Protein AF-A0A2M8EK63-F1 (afdb_monomer_lite)

InterPro domains:
  IPR055776 Domain of unknown function DUF7352 [PF24043] (1-74)

Foldseek 3Di:
DDKDKDKDFDPPDQKDKDWAFPPKDFAAWDDDPNTIITITTHDPPGGTDIDMDGDDDVPRDDPDDPVVDDDGYD

Organism: NCBI:txid1975078

Secondary structure (DSSP, 8-state):
---EEEEEE--SSSEEEEEEETT-EEEEEEEETTEEEEEEEE-TTSPEEEEEEE---TT----S-TTT------

Sequence (74 aa):
MSKRIYKYAVPGEDYFSLELPRGAKILTVQVQDDEPQIWALVNPENPTELRSFHLAGTGHPIEETEEDLNYIGT

Radius of gyration: 13.02 Å; chains: 1; bounding box: 30×20×34 Å

pLDDT: mean 95.17, std 5.09, range [64.56, 98.56]

Structure (mmCIF, N/CA/C/O backbone):
data_AF-A0A2M8EK63-F1
#
_entry.id   AF-A0A2M8EK63-F1
#
loop_
_atom_site.group_PDB
_atom_site.id
_atom_site.type_symbol
_atom_site.label_atom_id
_atom_site.label_alt_id
_atom_site.label_comp_id
_atom_site.label_asym_id
_atom_site.label_entity_id
_atom_site.label_seq_id
_atom_site.pdbx_PDB_ins_code
_atom_site.Cartn_x
_atom_site.Cartn_y
_atom_site.Cartn_z
_atom_site.occupancy
_atom_site.B_iso_or_equiv
_atom_site.auth_seq_id
_atom_site.auth_comp_id
_atom_site.auth_asym_id
_atom_site.auth_atom_id
_atom_site.pdbx_PDB_model_num
ATOM 1 N N . MET A 1 1 ? -13.932 -1.925 20.033 1.00 64.56 1 MET A N 1
ATOM 2 C CA . MET A 1 1 ? -12.681 -2.250 19.308 1.00 64.56 1 MET A CA 1
ATOM 3 C C . MET A 1 1 ? -12.763 -3.649 18.689 1.00 64.56 1 MET A C 1
ATOM 5 O O . MET A 1 1 ? -12.211 -4.602 19.233 1.00 64.56 1 MET A O 1
ATOM 9 N N . SER A 1 2 ? -13.464 -3.797 17.562 1.00 88.19 2 SER A N 1
ATOM 10 C CA . SER A 1 2 ? -13.472 -5.045 16.780 1.00 88.19 2 SER A CA 1
ATOM 11 C C . SER A 1 2 ? -12.603 -4.840 15.542 1.00 88.19 2 SER A C 1
ATOM 13 O O . SER A 1 2 ? -12.977 -4.086 14.645 1.00 88.19 2 SER A O 1
ATOM 15 N N . LYS A 1 3 ? -11.420 -5.467 15.512 1.00 96.12 3 LYS A N 1
ATOM 16 C CA . LYS A 1 3 ? -10.562 -5.416 14.324 1.00 96.12 3 LYS A CA 1
ATOM 17 C C . LYS A 1 3 ? -11.183 -6.246 13.202 1.00 96.12 3 LYS A C 1
ATOM 19 O O . LYS A 1 3 ? -11.700 -7.332 13.455 1.00 96.12 3 LYS A O 1
ATOM 24 N N . ARG A 1 4 ? -11.113 -5.742 11.972 1.00 98.06 4 ARG A N 1
ATOM 25 C CA . ARG A 1 4 ? -11.652 -6.386 10.766 1.00 98.06 4 ARG A CA 1
ATOM 26 C C . ARG A 1 4 ? -10.598 -6.407 9.670 1.00 98.06 4 ARG A C 1
ATOM 28 O O . ARG A 1 4 ? -9.707 -5.563 9.662 1.00 98.06 4 ARG A O 1
ATOM 35 N N . ILE A 1 5 ? -10.709 -7.367 8.760 1.00 98.25 5 ILE A N 1
ATOM 36 C CA . ILE A 1 5 ? -9.902 -7.405 7.541 1.00 98.25 5 ILE A CA 1
ATOM 37 C C . ILE A 1 5 ? -10.695 -6.709 6.445 1.00 98.25 5 ILE A C 1
ATOM 39 O O . ILE A 1 5 ? -11.759 -7.205 6.079 1.00 98.25 5 ILE A O 1
ATOM 43 N N . TYR A 1 6 ? -10.186 -5.584 5.950 1.00 98.38 6 TYR A N 1
ATOM 44 C CA . TYR A 1 6 ? -10.718 -4.878 4.783 1.00 98.38 6 TYR A CA 1
ATOM 45 C C . TYR A 1 6 ? -9.717 -4.953 3.629 1.00 98.38 6 TYR A C 1
ATOM 47 O O . TYR A 1 6 ? -8.521 -5.166 3.844 1.00 98.38 6 TYR A O 1
ATOM 55 N N . LYS A 1 7 ? -10.233 -4.781 2.411 1.00 98.00 7 LYS A N 1
ATOM 56 C CA . LYS A 1 7 ? -9.447 -4.669 1.185 1.00 98.00 7 LYS A CA 1
ATOM 57 C C . LYS A 1 7 ? -9.606 -3.278 0.581 1.00 98.00 7 LYS A C 1
ATOM 59 O O . LYS A 1 7 ? -10.663 -2.663 0.730 1.00 98.00 7 LYS A O 1
ATOM 64 N N . TYR A 1 8 ? -8.564 -2.822 -0.093 1.00 98.12 8 TYR A N 1
ATOM 65 C CA . TYR A 1 8 ? -8.487 -1.517 -0.730 1.00 98.12 8 TYR A CA 1
ATOM 66 C C . TYR A 1 8 ? -7.912 -1.702 -2.130 1.00 98.12 8 TYR A C 1
ATOM 68 O O . TYR A 1 8 ? -6.879 -2.354 -2.281 1.00 98.12 8 TYR A O 1
ATOM 76 N N . ALA A 1 9 ? -8.585 -1.148 -3.137 1.00 97.81 9 ALA A N 1
ATOM 77 C CA . ALA A 1 9 ? -8.131 -1.247 -4.516 1.00 97.81 9 ALA A CA 1
ATOM 78 C C . ALA A 1 9 ? -6.788 -0.528 -4.687 1.00 97.81 9 ALA A C 1
ATOM 80 O O . ALA A 1 9 ? -6.591 0.563 -4.144 1.00 97.81 9 ALA A O 1
ATOM 81 N N . VAL A 1 10 ? -5.882 -1.145 -5.440 1.00 97.12 10 VAL A N 1
ATOM 82 C CA . VAL A 1 10 ? -4.642 -0.508 -5.879 1.00 97.12 10 VAL A CA 1
ATOM 83 C C . VAL A 1 10 ? -4.948 0.233 -7.182 1.00 97.12 10 VAL A C 1
ATOM 85 O O . VAL A 1 10 ? -5.301 -0.418 -8.165 1.00 97.12 10 VAL A O 1
ATOM 88 N N . PRO A 1 11 ? -4.867 1.572 -7.217 1.00 94.81 11 PRO A N 1
ATOM 89 C CA . PRO A 1 11 ? -4.961 2.297 -8.474 1.00 94.81 11 PRO A CA 1
ATOM 90 C C . PRO A 1 11 ? -3.746 1.949 -9.346 1.00 94.81 11 PRO A C 1
ATOM 92 O O . PRO A 1 11 ? -2.658 1.699 -8.832 1.00 94.81 11 PRO A O 1
ATOM 95 N N . GLY A 1 12 ? -3.916 1.947 -10.668 1.00 91.56 12 GLY A N 1
ATOM 96 C CA . GLY A 1 12 ? -2.837 1.683 -11.632 1.00 91.56 12 GLY A CA 1
ATOM 97 C C . GLY A 1 12 ? -1.830 2.833 -11.779 1.00 91.56 12 GLY A C 1
ATOM 98 O O . GLY A 1 12 ? -1.383 3.104 -12.889 1.00 91.56 12 GLY A O 1
ATOM 99 N N . GLU A 1 13 ? -1.534 3.542 -10.692 1.00 95.19 13 GLU A N 1
ATOM 100 C CA . GLU A 1 13 ? -0.598 4.665 -10.622 1.00 95.19 13 GLU A CA 1
ATOM 101 C C . GLU A 1 13 ? 0.666 4.222 -9.873 1.00 95.19 13 GLU A C 1
ATOM 103 O O . GLU A 1 13 ? 0.564 3.538 -8.854 1.00 95.19 13 GLU A O 1
ATOM 108 N N . ASP A 1 14 ? 1.847 4.639 -10.340 1.00 94.50 14 ASP A N 1
ATOM 109 C CA . ASP A 1 14 ? 3.127 4.286 -9.701 1.00 94.50 14 ASP A CA 1
ATOM 110 C C . ASP A 1 14 ? 3.191 4.785 -8.250 1.00 94.50 14 ASP A C 1
ATOM 112 O O . ASP A 1 14 ? 3.684 4.096 -7.365 1.00 94.50 14 ASP A O 1
ATOM 116 N N . TYR A 1 15 ? 2.628 5.962 -7.975 1.00 95.56 15 TYR A N 1
ATOM 117 C CA . TYR A 1 15 ? 2.588 6.557 -6.645 1.00 95.56 15 TYR A CA 1
ATOM 118 C C . TYR A 1 15 ? 1.169 6.954 -6.294 1.00 95.56 15 TYR A C 1
ATOM 120 O O . TYR A 1 15 ? 0.560 7.778 -6.973 1.00 95.56 15 TYR A O 1
ATOM 128 N N . PHE A 1 16 ? 0.653 6.416 -5.196 1.00 97.50 16 PHE A N 1
ATOM 129 C CA . PHE A 1 16 ? -0.702 6.718 -4.755 1.00 97.50 16 PHE A CA 1
ATOM 130 C C . PHE A 1 16 ? -0.809 6.746 -3.236 1.00 97.50 16 PHE A C 1
ATOM 132 O O . PHE A 1 16 ? 0.114 6.393 -2.498 1.00 97.50 16 PHE A O 1
ATOM 139 N N . SER A 1 17 ? -1.955 7.206 -2.743 1.00 98.00 17 SER A N 1
ATOM 140 C CA . SER A 1 17 ? -2.269 7.197 -1.319 1.00 98.00 17 SER A CA 1
ATOM 141 C C . SER A 1 17 ? -3.651 6.620 -1.072 1.00 98.00 17 SER A C 1
ATOM 143 O O . SER A 1 17 ? -4.582 6.867 -1.834 1.00 98.00 17 SER A O 1
ATOM 145 N N . LEU A 1 18 ? -3.787 5.875 0.023 1.00 98.19 18 LEU A N 1
ATOM 146 C CA . LEU A 1 18 ? -5.069 5.360 0.497 1.00 98.19 18 LEU A CA 1
ATOM 147 C C . LEU A 1 18 ? -5.400 5.961 1.862 1.00 98.19 18 LEU A C 1
ATOM 149 O O . LEU A 1 18 ? -4.526 6.085 2.723 1.00 98.19 18 LEU A O 1
ATOM 153 N N . GLU A 1 19 ? -6.673 6.283 2.083 1.00 98.31 19 GLU A N 1
ATOM 154 C CA . GLU A 1 19 ? -7.185 6.592 3.417 1.00 98.31 19 GLU A CA 1
ATOM 155 C C . GLU A 1 19 ? -7.420 5.297 4.195 1.00 98.31 19 GLU A C 1
ATOM 157 O O . GLU A 1 19 ? -8.354 4.540 3.917 1.00 98.31 19 GLU A O 1
ATOM 162 N N . LEU A 1 20 ? -6.580 5.039 5.196 1.00 98.19 20 LEU A N 1
ATOM 163 C CA . LEU A 1 20 ? -6.689 3.855 6.045 1.00 98.19 20 LEU A CA 1
ATOM 164 C C . LEU A 1 20 ? -6.997 4.261 7.487 1.00 98.19 20 LEU A C 1
ATOM 166 O O . LEU A 1 20 ? -6.456 5.260 7.962 1.00 98.19 20 LEU A O 1
ATOM 170 N N . PRO A 1 21 ? -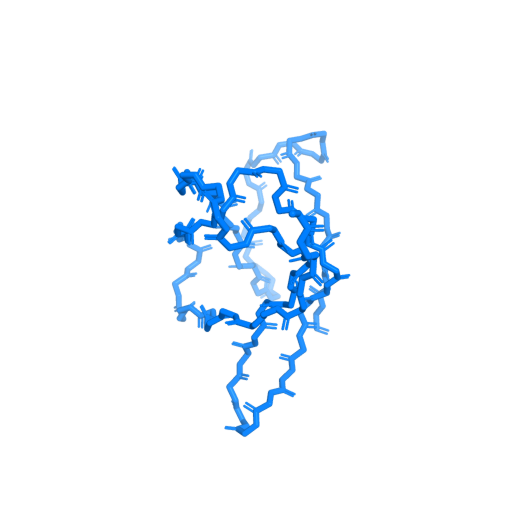7.819 3.496 8.232 1.00 98.25 21 PRO A N 1
ATOM 171 C CA . PRO A 1 21 ? -8.009 3.744 9.655 1.00 98.25 21 PRO A CA 1
ATOM 172 C C . PRO A 1 21 ? -6.671 3.747 10.395 1.00 98.25 21 PRO A C 1
ATOM 174 O O . PRO A 1 21 ? -5.840 2.857 10.189 1.00 98.25 21 PRO A O 1
ATOM 177 N N . ARG A 1 22 ? -6.467 4.719 11.288 1.00 97.81 22 ARG A N 1
ATOM 178 C CA . ARG A 1 22 ? -5.213 4.866 12.032 1.00 97.81 22 ARG A CA 1
ATOM 179 C C . ARG A 1 22 ? -4.821 3.559 12.715 1.00 97.81 22 ARG A C 1
ATOM 181 O O . ARG A 1 22 ? -5.626 2.939 13.418 1.00 97.81 22 ARG A O 1
ATOM 188 N N . GLY A 1 23 ? -3.561 3.167 12.537 1.00 96.81 23 GLY A N 1
ATOM 189 C CA . GLY A 1 23 ? -3.026 1.906 13.058 1.00 96.81 23 GLY A CA 1
ATOM 190 C C . GLY A 1 23 ? -3.419 0.667 12.246 1.00 96.81 2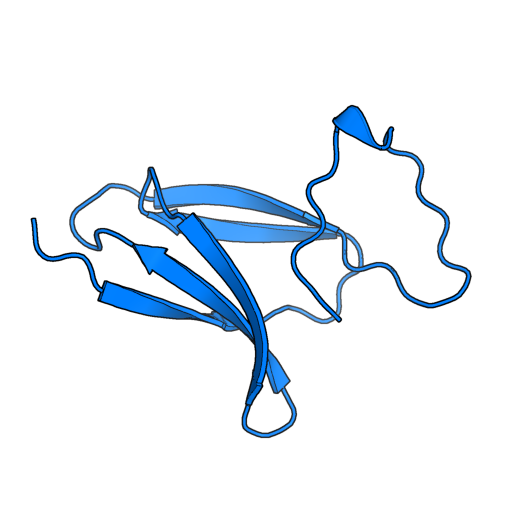3 GLY A C 1
ATOM 191 O O . GLY A 1 23 ? -3.284 -0.450 12.752 1.00 96.81 23 GLY A O 1
ATOM 192 N N . ALA A 1 24 ? -3.910 0.844 11.014 1.00 97.94 24 ALA A N 1
ATOM 193 C CA . ALA A 1 24 ? -4.052 -0.234 10.044 1.00 97.94 24 ALA A CA 1
ATOM 194 C C . ALA A 1 24 ? -2.724 -0.983 9.871 1.00 97.94 24 ALA A C 1
ATOM 196 O O . ALA A 1 24 ? -1.669 -0.375 9.688 1.00 97.94 24 ALA A O 1
ATOM 197 N N . LYS A 1 25 ? -2.783 -2.316 9.910 1.00 97.75 25 LYS A N 1
ATOM 198 C CA . LYS A 1 25 ? -1.648 -3.181 9.583 1.00 97.75 25 LYS A CA 1
ATOM 199 C C . LYS A 1 25 ? -1.843 -3.736 8.178 1.00 97.75 25 LYS A C 1
ATOM 201 O O . LYS A 1 25 ? -2.777 -4.512 7.974 1.00 97.75 25 LYS A O 1
ATOM 206 N N . ILE A 1 26 ? -0.954 -3.377 7.254 1.00 98.19 26 ILE A N 1
ATOM 207 C CA . ILE A 1 26 ? -0.904 -3.986 5.921 1.00 98.19 26 ILE A CA 1
ATOM 208 C C . ILE A 1 26 ? -0.520 -5.459 6.071 1.00 98.19 26 ILE A C 1
ATOM 210 O O . ILE A 1 26 ? 0.385 -5.795 6.838 1.00 98.19 26 ILE A O 1
ATOM 214 N N . LEU A 1 27 ? -1.265 -6.336 5.404 1.00 97.81 27 LEU A N 1
ATOM 215 C CA . LEU A 1 27 ? -1.069 -7.782 5.466 1.00 97.81 27 LEU A CA 1
ATOM 216 C C . LEU A 1 27 ? -0.386 -8.294 4.203 1.00 97.81 27 LEU A C 1
ATOM 218 O O . LEU A 1 27 ? 0.579 -9.042 4.305 1.00 97.81 27 LEU A O 1
ATOM 222 N N . THR A 1 28 ? -0.911 -7.919 3.036 1.00 97.75 28 THR A N 1
ATOM 223 C CA . THR A 1 28 ? -0.434 -8.375 1.726 1.00 97.75 28 THR A CA 1
ATOM 224 C C . THR A 1 28 ? -1.111 -7.574 0.610 1.00 97.75 28 THR A C 1
ATOM 226 O O . THR A 1 28 ? -2.172 -6.981 0.837 1.00 97.75 28 THR A O 1
ATOM 229 N N . VAL A 1 29 ? -0.533 -7.592 -0.589 1.00 97.56 29 VAL A N 1
ATOM 230 C CA . VAL A 1 29 ? -1.242 -7.309 -1.844 1.00 97.56 29 VAL A CA 1
ATOM 231 C C . VAL A 1 29 ? -1.560 -8.632 -2.544 1.00 97.56 29 VAL A C 1
ATOM 233 O O . VAL A 1 29 ? -0.709 -9.515 -2.599 1.00 97.56 29 VAL A O 1
ATOM 236 N N . GLN A 1 30 ? -2.791 -8.805 -3.025 1.00 97.69 30 GLN A N 1
ATOM 237 C CA . GLN A 1 30 ? -3.242 -9.987 -3.773 1.00 97.69 30 GLN A CA 1
ATOM 238 C C . GLN A 1 30 ? -4.238 -9.567 -4.855 1.00 97.69 30 GLN A C 1
ATOM 240 O O . GLN A 1 30 ? -4.955 -8.582 -4.681 1.00 97.69 30 GLN A O 1
ATOM 245 N N . VAL A 1 31 ? -4.334 -10.338 -5.936 1.00 96.69 31 VAL A N 1
ATOM 246 C CA . VAL A 1 31 ? -5.343 -10.125 -6.983 1.00 96.69 31 VAL A CA 1
ATOM 247 C C . VAL A 1 31 ? -6.678 -10.737 -6.555 1.00 96.69 31 VAL A C 1
ATOM 249 O O . VAL A 1 31 ? -6.732 -11.882 -6.103 1.00 96.69 31 VAL A O 1
ATOM 252 N N . GLN A 1 32 ? -7.763 -9.981 -6.704 1.00 96.88 32 GLN A N 1
ATOM 253 C CA . GLN A 1 32 ? -9.127 -10.484 -6.568 1.00 96.88 32 GLN A CA 1
ATOM 254 C C . GLN A 1 32 ? -10.004 -9.881 -7.661 1.00 96.88 32 GLN A C 1
ATOM 256 O O . GLN A 1 32 ? -10.018 -8.667 -7.824 1.00 96.88 32 GLN A O 1
ATOM 261 N N . ASP A 1 33 ? -10.760 -10.735 -8.354 1.00 95.62 33 ASP A N 1
ATOM 262 C CA . ASP A 1 33 ? -11.596 -10.344 -9.497 1.00 95.62 33 ASP A CA 1
ATOM 263 C C . ASP A 1 33 ? -10.783 -9.590 -10.569 1.00 95.62 33 ASP A C 1
ATOM 265 O O . ASP A 1 33 ? -11.198 -8.544 -11.050 1.00 95.62 33 ASP A O 1
ATOM 269 N N . ASP A 1 34 ? -9.590 -10.117 -10.882 1.00 95.19 34 ASP A N 1
ATOM 270 C CA . ASP A 1 34 ? -8.599 -9.556 -11.818 1.00 95.19 34 ASP A CA 1
ATOM 271 C C . ASP A 1 34 ? -8.021 -8.177 -11.441 1.00 95.19 34 ASP A C 1
ATOM 273 O O . ASP A 1 34 ? -7.208 -7.625 -12.179 1.00 95.19 34 ASP A O 1
ATOM 277 N N . GLU A 1 35 ? -8.339 -7.664 -10.249 1.00 96.25 35 GLU A N 1
ATOM 278 C CA . GLU A 1 35 ? -7.873 -6.364 -9.763 1.00 96.25 35 GLU A CA 1
ATOM 279 C C . GLU A 1 35 ? -6.951 -6.511 -8.534 1.00 96.25 35 GLU A C 1
ATOM 281 O O . GLU A 1 35 ? -7.294 -7.228 -7.582 1.00 96.25 35 GLU A O 1
ATOM 286 N N . PRO A 1 36 ? -5.792 -5.829 -8.483 1.00 96.88 36 PRO A N 1
ATOM 287 C CA . PRO A 1 36 ? -4.911 -5.843 -7.318 1.00 96.88 36 PRO A CA 1
ATOM 288 C C . PRO A 1 36 ? -5.555 -5.164 -6.097 1.00 96.88 36 PRO A C 1
ATOM 290 O O . PRO A 1 36 ? -6.106 -4.063 -6.167 1.00 96.88 36 PRO A O 1
ATOM 293 N N . GLN A 1 37 ? -5.465 -5.825 -4.943 1.00 98.12 37 GLN A N 1
ATOM 294 C CA . GLN A 1 37 ? -6.044 -5.380 -3.676 1.00 98.12 37 GLN A CA 1
ATOM 295 C C . GLN A 1 37 ? -5.007 -5.403 -2.556 1.00 98.12 37 GLN A C 1
ATOM 297 O O . GLN A 1 37 ? -4.362 -6.425 -2.316 1.00 98.12 37 GLN A O 1
ATOM 302 N N . ILE A 1 38 ? -4.922 -4.319 -1.789 1.00 98.38 38 ILE A N 1
ATOM 303 C CA . ILE A 1 38 ? -4.213 -4.285 -0.508 1.00 98.38 38 ILE A CA 1
ATOM 304 C C . ILE A 1 38 ? -5.155 -4.772 0.590 1.00 98.38 38 ILE A C 1
ATOM 306 O O . ILE A 1 38 ? -6.216 -4.192 0.823 1.00 98.38 38 ILE A O 1
ATOM 310 N N . TRP A 1 39 ? -4.744 -5.809 1.311 1.00 98.50 39 TRP A N 1
ATOM 311 C CA . TRP A 1 39 ? -5.457 -6.342 2.467 1.00 98.50 39 TRP A CA 1
ATOM 312 C C . TRP A 1 39 ? -4.868 -5.778 3.757 1.00 98.50 39 TRP A C 1
ATOM 314 O O . TRP A 1 39 ? -3.652 -5.822 3.966 1.00 98.50 39 TRP A O 1
ATOM 324 N N . ALA A 1 40 ? -5.721 -5.284 4.654 1.00 98.56 40 ALA A N 1
ATOM 325 C CA . ALA A 1 40 ? -5.286 -4.701 5.919 1.00 98.56 40 ALA A CA 1
ATOM 326 C C . ALA A 1 40 ? -6.170 -5.121 7.099 1.00 98.56 40 ALA A C 1
ATOM 328 O O . ALA A 1 40 ? -7.397 -5.195 6.999 1.00 98.56 40 ALA A O 1
ATOM 329 N N . LEU A 1 41 ? -5.537 -5.345 8.252 1.00 98.56 41 LEU A N 1
ATOM 330 C CA . LEU A 1 41 ? -6.219 -5.472 9.537 1.00 98.56 41 LEU A CA 1
ATOM 331 C C . LEU A 1 41 ? -6.430 -4.074 10.123 1.00 98.56 41 LEU A C 1
ATOM 333 O O . LEU A 1 41 ? -5.465 -3.398 10.486 1.00 98.56 41 LEU A O 1
ATOM 337 N N . VAL A 1 42 ? -7.686 -3.659 10.256 1.00 98.38 42 VAL A N 1
ATOM 338 C CA . VAL A 1 42 ? -8.065 -2.292 10.635 1.00 98.38 42 VAL A CA 1
ATOM 339 C C . VAL A 1 42 ? -8.989 -2.269 11.846 1.00 98.38 42 VAL A C 1
ATOM 341 O O . VAL A 1 42 ? -9.675 -3.249 12.138 1.00 98.38 42 VAL A O 1
ATOM 344 N N . ASN A 1 43 ? -9.040 -1.132 12.542 1.00 97.88 43 ASN A N 1
ATOM 345 C CA . ASN A 1 43 ? -10.149 -0.791 13.430 1.00 97.88 43 ASN A CA 1
ATOM 346 C C . ASN A 1 43 ? -11.014 0.285 12.746 1.00 97.88 43 ASN A C 1
ATOM 348 O O . ASN A 1 43 ? -10.590 1.438 12.738 1.00 97.88 43 ASN A O 1
ATOM 352 N N . PRO A 1 44 ? -12.189 -0.050 12.180 1.00 96.69 44 PRO A N 1
ATOM 353 C CA . PRO A 1 44 ? -12.991 0.900 11.395 1.00 96.69 44 PRO A CA 1
ATOM 354 C C . PRO A 1 44 ? -13.525 2.099 12.189 1.00 96.69 44 PRO A C 1
ATOM 356 O O . PRO A 1 44 ? -13.946 3.081 11.598 1.00 96.69 44 PRO A O 1
ATOM 359 N N . GLU A 1 45 ? -13.536 2.006 13.521 1.00 97.00 45 GLU A N 1
ATOM 360 C CA . GLU A 1 45 ? -13.966 3.086 14.418 1.00 97.00 45 GLU A CA 1
ATOM 361 C C . GLU A 1 45 ? -12.896 4.186 14.571 1.00 97.00 45 GLU A C 1
ATOM 363 O O . GLU A 1 45 ? -13.185 5.252 15.110 1.00 97.00 45 GLU A O 1
ATOM 368 N N . ASN A 1 46 ? -11.656 3.941 14.127 1.00 97.56 46 ASN A N 1
ATOM 369 C CA . ASN A 1 46 ? -10.585 4.934 14.188 1.00 97.56 46 ASN A CA 1
ATOM 370 C C . ASN A 1 46 ? -10.716 5.963 13.050 1.00 97.56 46 ASN A C 1
ATOM 372 O O . ASN A 1 46 ? -11.119 5.592 11.946 1.00 97.56 46 ASN A O 1
ATOM 376 N N . PRO A 1 47 ? -10.288 7.224 13.265 1.00 98.06 47 PRO A N 1
ATOM 377 C CA . PRO A 1 47 ? -10.144 8.186 12.174 1.00 98.06 47 PRO A CA 1
ATOM 378 C C . PRO A 1 47 ? -9.159 7.666 11.121 1.00 98.06 47 PRO A C 1
ATOM 380 O O . PRO A 1 47 ? -8.222 6.930 11.453 1.00 98.06 47 PRO A O 1
ATOM 383 N N . THR A 1 48 ? -9.365 8.052 9.866 1.00 98.31 48 THR A N 1
ATOM 384 C CA . THR A 1 48 ? -8.474 7.698 8.760 1.00 98.31 48 THR A CA 1
ATOM 385 C C . THR A 1 48 ? -7.238 8.598 8.714 1.00 98.31 48 THR A C 1
ATOM 387 O O . THR A 1 48 ? -7.216 9.702 9.261 1.00 98.31 48 THR A O 1
ATOM 390 N N . GLU A 1 49 ? -6.183 8.100 8.080 1.00 98.31 49 GLU A N 1
ATOM 391 C CA . GLU A 1 49 ? -4.982 8.848 7.716 1.00 98.31 49 GLU A CA 1
ATOM 392 C C . GLU A 1 49 ? -4.507 8.410 6.327 1.00 98.31 49 GLU A C 1
ATOM 394 O O . GLU A 1 49 ? -4.751 7.273 5.911 1.00 98.31 49 GL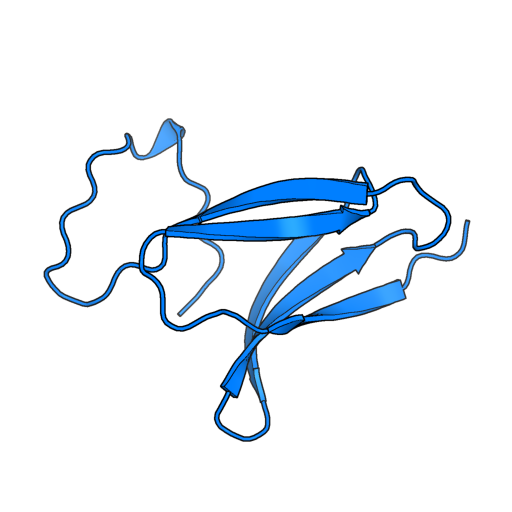U A O 1
ATOM 399 N N . LEU A 1 50 ? -3.834 9.314 5.615 1.00 98.31 50 LEU A N 1
ATOM 400 C CA . LEU A 1 50 ? -3.237 8.998 4.322 1.00 98.31 50 LEU A CA 1
ATOM 401 C C . LEU A 1 50 ? -2.001 8.121 4.516 1.00 98.31 50 LEU A C 1
ATOM 403 O O . LEU A 1 50 ? -1.143 8.391 5.361 1.00 98.31 50 LEU A O 1
ATOM 407 N N . ARG A 1 51 ? -1.924 7.060 3.719 1.00 97.25 51 ARG A N 1
ATOM 408 C CA . ARG A 1 51 ? -0.801 6.125 3.658 1.00 97.25 51 ARG A CA 1
ATOM 409 C C . ARG A 1 51 ? -0.320 6.076 2.216 1.00 97.25 51 ARG A C 1
ATOM 411 O O . ARG A 1 51 ? -1.126 5.776 1.340 1.00 97.25 51 ARG A O 1
ATOM 418 N N . SER A 1 52 ? 0.954 6.385 1.996 1.00 96.44 52 SER A N 1
ATOM 419 C CA . SER A 1 52 ? 1.567 6.397 0.667 1.00 96.44 52 SER A CA 1
ATOM 420 C C . SER A 1 52 ? 2.031 5.004 0.256 1.00 96.44 52 SER A C 1
ATOM 422 O O . SER A 1 52 ? 2.516 4.237 1.090 1.00 96.44 52 SER A O 1
ATOM 424 N N . PHE A 1 53 ? 1.904 4.705 -1.031 1.00 96.62 53 PHE A N 1
ATOM 425 C CA . PHE A 1 53 ? 2.320 3.453 -1.648 1.00 96.62 53 PHE A CA 1
ATOM 426 C C . PHE A 1 53 ? 3.069 3.748 -2.949 1.00 96.62 53 PHE A C 1
ATOM 428 O O . PHE A 1 53 ? 2.723 4.692 -3.660 1.00 96.62 53 PHE A O 1
ATOM 435 N N . HIS A 1 54 ? 4.072 2.919 -3.238 1.00 96.00 54 HIS A N 1
ATOM 436 C CA . HIS A 1 54 ? 4.821 2.914 -4.491 1.00 96.00 54 HIS A CA 1
ATOM 437 C C . HIS A 1 54 ? 4.594 1.554 -5.175 1.00 96.00 54 HIS A C 1
ATOM 439 O O . HIS A 1 54 ? 4.961 0.509 -4.633 1.00 96.00 54 HIS A O 1
ATOM 445 N N . LEU A 1 55 ? 3.934 1.567 -6.332 1.00 95.56 55 LEU A N 1
ATOM 446 C CA . LEU A 1 55 ? 3.774 0.442 -7.244 1.00 95.56 55 LEU A CA 1
ATOM 447 C C . LEU A 1 55 ? 4.892 0.491 -8.291 1.00 95.56 55 LEU A C 1
ATOM 449 O O . LEU A 1 55 ? 4.869 1.311 -9.202 1.00 95.56 55 LEU A O 1
ATOM 453 N N . ALA A 1 56 ? 5.862 -0.411 -8.172 1.00 94.94 56 ALA A N 1
ATOM 454 C CA . ALA A 1 56 ? 6.994 -0.480 -9.087 1.00 94.94 56 ALA A CA 1
ATOM 455 C C . ALA A 1 56 ? 6.939 -1.753 -9.941 1.00 94.94 56 ALA A C 1
ATOM 457 O O . ALA A 1 56 ? 6.910 -2.872 -9.423 1.00 94.94 56 ALA A O 1
ATOM 458 N N . GLY A 1 57 ? 6.940 -1.575 -11.263 1.00 93.56 57 GLY A N 1
ATOM 459 C CA . GLY A 1 57 ? 7.052 -2.654 -12.238 1.00 93.56 57 GLY A CA 1
ATOM 460 C C . GLY A 1 57 ? 8.502 -3.060 -12.516 1.00 93.56 57 GLY A C 1
ATOM 461 O O . GLY A 1 57 ? 9.464 -2.440 -12.061 1.00 93.56 57 GLY A O 1
ATOM 462 N N . THR A 1 58 ? 8.682 -4.106 -13.324 1.00 95.12 58 THR A N 1
ATOM 463 C CA . THR A 1 58 ? 10.025 -4.519 -13.762 1.00 95.12 58 THR A CA 1
ATOM 464 C C . THR A 1 58 ? 10.692 -3.397 -14.559 1.00 95.12 58 THR A C 1
ATOM 466 O O . THR A 1 58 ? 10.184 -2.983 -15.597 1.00 95.12 58 THR A O 1
ATOM 469 N N . GLY A 1 59 ? 11.853 -2.936 -14.088 1.00 95.19 59 GLY A N 1
ATOM 470 C CA . GLY A 1 59 ? 12.616 -1.859 -14.722 1.00 95.19 59 GLY A CA 1
ATOM 471 C C . GLY A 1 59 ? 12.208 -0.444 -14.302 1.00 95.19 59 GLY A C 1
ATOM 472 O O . GLY A 1 59 ? 12.832 0.502 -14.777 1.00 95.19 59 GLY A O 1
ATOM 473 N N . HIS A 1 60 ? 11.215 -0.281 -13.418 1.00 93.75 60 HIS A N 1
ATOM 474 C CA . HIS A 1 60 ? 10.922 1.019 -12.810 1.00 93.75 60 HIS A CA 1
ATOM 475 C C . HIS A 1 60 ? 12.065 1.403 -11.8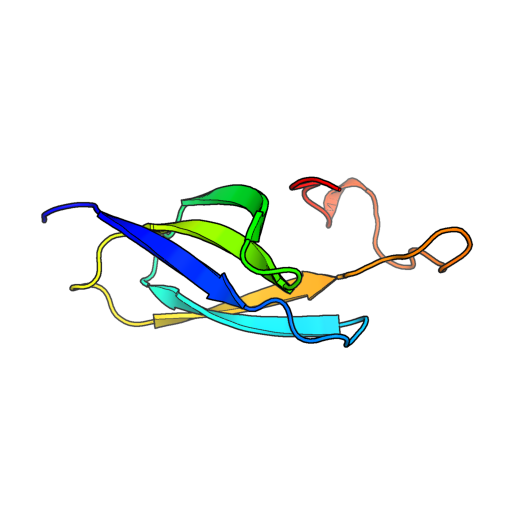51 1.00 93.75 60 HIS A C 1
ATOM 477 O O . HIS A 1 60 ? 12.576 0.532 -11.138 1.00 93.75 60 HIS A O 1
ATO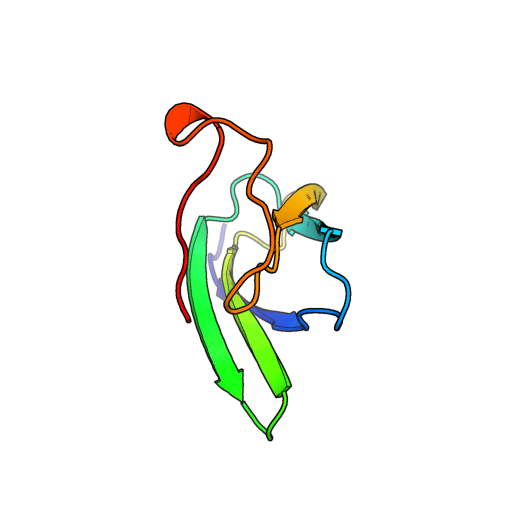M 483 N N . PRO A 1 61 ? 12.508 2.671 -11.834 1.00 91.12 61 PRO A N 1
ATOM 484 C CA . PRO A 1 61 ? 13.489 3.133 -10.861 1.00 91.12 61 PRO A CA 1
ATOM 485 C C . PRO A 1 61 ? 12.878 3.167 -9.454 1.00 91.12 61 PRO A C 1
ATOM 487 O O . PRO A 1 61 ? 11.709 3.498 -9.288 1.00 91.12 61 PRO A O 1
ATOM 490 N N . ILE A 1 62 ? 13.691 2.860 -8.444 1.00 92.38 62 ILE A N 1
ATOM 491 C CA . ILE A 1 62 ? 13.376 3.116 -7.036 1.00 92.38 62 ILE A CA 1
ATOM 492 C C . ILE A 1 62 ? 14.307 4.238 -6.587 1.00 92.38 62 ILE A C 1
ATOM 494 O O . ILE A 1 62 ? 15.526 4.053 -6.567 1.00 92.38 62 ILE A O 1
ATOM 498 N N . GLU A 1 63 ? 13.744 5.413 -6.319 1.00 90.19 63 GLU A N 1
ATOM 499 C CA . GLU A 1 63 ? 14.509 6.592 -5.889 1.00 90.19 63 GLU A CA 1
ATOM 500 C C . GLU A 1 63 ? 14.590 6.697 -4.361 1.00 90.19 63 GLU A C 1
ATOM 502 O O . GLU A 1 63 ? 15.501 7.336 -3.830 1.00 90.19 63 GLU A O 1
ATOM 507 N N . GLU A 1 64 ? 13.659 6.057 -3.651 1.00 90.94 64 GLU A N 1
ATOM 508 C CA . GLU A 1 64 ? 13.684 5.938 -2.198 1.00 90.94 64 GLU A CA 1
ATOM 509 C C . GLU A 1 64 ? 14.768 4.959 -1.734 1.00 90.94 64 GLU A C 1
ATOM 511 O O . GLU A 1 64 ? 15.186 4.056 -2.464 1.00 90.9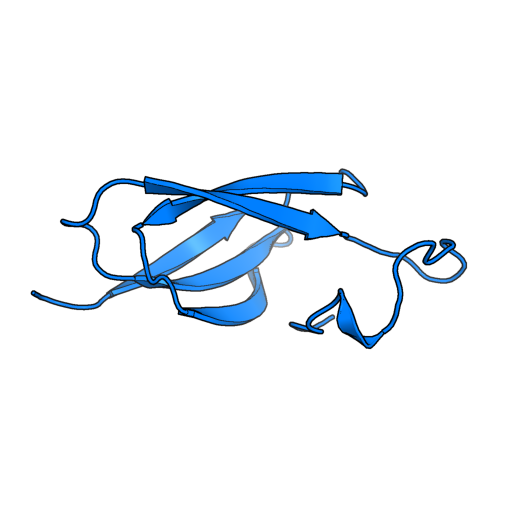4 64 GLU A O 1
ATOM 516 N N . THR A 1 65 ? 15.223 5.100 -0.490 1.00 88.06 65 THR A N 1
ATOM 517 C CA . THR A 1 65 ? 16.147 4.112 0.073 1.00 88.06 65 THR A CA 1
ATOM 518 C C . THR A 1 65 ? 15.396 2.843 0.485 1.00 88.06 65 THR A C 1
ATOM 520 O O . THR A 1 65 ? 14.204 2.877 0.788 1.00 88.06 65 THR A O 1
ATOM 523 N N . GLU A 1 66 ? 16.093 1.704 0.554 1.00 76.94 66 GLU A N 1
ATOM 524 C CA . GLU A 1 66 ? 15.496 0.454 1.058 1.00 76.94 66 GLU A CA 1
ATOM 525 C C . GLU A 1 66 ? 14.970 0.588 2.500 1.00 76.94 66 GLU A C 1
ATOM 527 O O . GLU A 1 66 ? 14.071 -0.148 2.896 1.00 76.94 66 GLU A O 1
ATOM 532 N N . GLU A 1 67 ? 15.497 1.535 3.281 1.00 86.25 67 GLU A N 1
ATOM 533 C CA . GLU A 1 67 ? 15.049 1.822 4.649 1.00 86.25 67 GLU A CA 1
ATOM 534 C C . GLU A 1 67 ? 13.727 2.609 4.683 1.00 86.25 67 GLU A C 1
ATOM 536 O O . GLU A 1 67 ? 12.973 2.512 5.655 1.00 86.25 67 GLU A O 1
ATOM 541 N N . ASP A 1 68 ? 13.421 3.354 3.616 1.00 88.75 68 ASP A N 1
ATOM 542 C CA . ASP A 1 68 ? 12.193 4.143 3.482 1.00 88.75 68 ASP A CA 1
ATOM 543 C C . ASP A 1 68 ? 10.996 3.286 3.039 1.00 88.75 68 ASP A C 1
ATOM 545 O O . ASP A 1 68 ? 9.836 3.665 3.242 1.00 88.75 68 ASP A O 1
ATOM 549 N N . LEU A 1 69 ? 11.259 2.117 2.446 1.00 91.38 69 LEU A N 1
ATOM 550 C CA . LEU A 1 69 ? 10.244 1.262 1.844 1.00 91.38 69 LEU A CA 1
ATOM 551 C C . LEU A 1 69 ? 10.020 -0.025 2.634 1.00 91.38 69 LEU A C 1
ATOM 553 O O . LEU A 1 69 ? 10.930 -0.702 3.095 1.00 91.38 69 LEU A O 1
ATOM 557 N N . ASN A 1 70 ? 8.750 -0.411 2.734 1.00 93.69 70 ASN A N 1
ATOM 558 C CA . ASN A 1 70 ? 8.357 -1.707 3.267 1.00 93.69 70 ASN A CA 1
ATOM 559 C C . ASN A 1 70 ? 7.754 -2.526 2.129 1.00 93.69 70 ASN A C 1
ATOM 561 O O . ASN A 1 70 ? 6.695 -2.172 1.613 1.00 93.69 70 ASN A O 1
ATOM 565 N N . TYR A 1 71 ? 8.407 -3.624 1.747 1.00 94.38 71 TYR A N 1
ATOM 566 C CA . TYR A 1 71 ? 7.860 -4.536 0.745 1.00 94.38 71 TYR A CA 1
ATOM 567 C C . TYR A 1 71 ? 6.609 -5.248 1.279 1.00 94.38 71 TYR A C 1
ATOM 569 O O . TYR A 1 71 ? 6.629 -5.817 2.372 1.00 94.38 71 TYR A O 1
ATOM 577 N N . ILE A 1 72 ? 5.522 -5.232 0.501 1.00 94.56 72 ILE A N 1
ATOM 578 C CA . ILE A 1 72 ? 4.221 -5.795 0.908 1.00 94.56 72 ILE A CA 1
ATOM 579 C C . ILE A 1 72 ? 3.692 -6.916 -0.006 1.00 94.56 72 ILE A C 1
ATOM 581 O O . ILE A 1 72 ? 2.737 -7.595 0.380 1.00 94.56 72 ILE A O 1
ATOM 585 N N . GLY A 1 73 ? 4.299 -7.147 -1.177 1.00 94.06 73 GLY A N 1
ATOM 586 C CA . GLY A 1 73 ? 3.982 -8.266 -2.078 1.00 94.06 73 GLY A CA 1
ATOM 587 C C . GLY A 1 73 ? 4.075 -7.927 -3.574 1.00 94.06 73 GLY A C 1
ATOM 588 O O . GLY A 1 73 ? 4.342 -6.781 -3.932 1.00 94.06 73 GLY A O 1
ATOM 589 N N . THR A 1 74 ? 3.830 -8.945 -4.406 1.00 91.06 74 THR A N 1
ATOM 590 C CA . THR A 1 74 ? 3.722 -8.931 -5.881 1.00 91.06 74 THR A CA 1
ATOM 591 C C . THR A 1 74 ? 2.600 -9.856 -6.315 1.00 91.06 74 THR A C 1
ATOM 593 O O . THR A 1 74 ? 2.516 -10.947 -5.697 1.00 91.06 74 THR A O 1
#